Protein AF-A0A969PY22-F1 (afdb_monomer_lite)

Structure (mmCIF, N/CA/C/O backbone):
data_AF-A0A969PY22-F1
#
_entry.id   AF-A0A969PY22-F1
#
loop_
_atom_site.group_PDB
_atom_site.id
_atom_site.type_symbol
_atom_site.label_atom_id
_atom_site.label_alt_id
_atom_site.label_comp_id
_atom_site.label_asym_id
_atom_site.label_entity_id
_atom_site.label_seq_id
_atom_site.pdbx_PDB_ins_code
_atom_site.Cartn_x
_atom_site.Cartn_y
_atom_site.Cartn_z
_atom_site.occupancy
_atom_site.B_iso_or_equiv
_atom_site.auth_seq_id
_atom_site.auth_comp_id
_atom_site.auth_asym_id
_atom_site.auth_atom_id
_atom_site.pdbx_PDB_model_num
ATOM 1 N N . MET A 1 1 ? 11.588 -31.559 8.067 1.00 54.19 1 MET A N 1
ATOM 2 C CA . MET A 1 1 ? 11.123 -30.154 8.091 1.00 54.19 1 MET A CA 1
ATOM 3 C C . MET A 1 1 ? 10.721 -29.764 6.675 1.00 54.19 1 MET A C 1
ATOM 5 O O . MET A 1 1 ? 11.596 -29.652 5.827 1.00 54.19 1 MET A O 1
ATOM 9 N N . ALA A 1 2 ? 9.422 -29.670 6.379 1.00 59.09 2 ALA A N 1
ATOM 10 C CA . ALA A 1 2 ? 8.944 -29.296 5.047 1.00 59.09 2 ALA A CA 1
ATOM 11 C C . ALA A 1 2 ? 9.191 -27.796 4.816 1.00 59.09 2 ALA A C 1
ATOM 13 O O . ALA A 1 2 ? 8.736 -26.968 5.605 1.00 59.09 2 ALA A O 1
ATOM 14 N N . GLN A 1 3 ? 9.947 -27.444 3.775 1.00 63.19 3 GLN A N 1
ATOM 15 C CA . GLN A 1 3 ? 10.160 -26.048 3.394 1.00 63.19 3 GLN A CA 1
ATOM 16 C C . GLN A 1 3 ? 8.828 -25.436 2.961 1.00 63.19 3 GLN A C 1
ATOM 18 O O . GLN A 1 3 ? 8.168 -25.943 2.054 1.00 63.19 3 GLN A O 1
ATOM 23 N N . ALA A 1 4 ? 8.432 -24.343 3.617 1.00 63.19 4 ALA A N 1
ATOM 24 C CA . ALA A 1 4 ? 7.284 -23.560 3.190 1.00 63.19 4 ALA A CA 1
ATOM 25 C C . ALA A 1 4 ? 7.481 -23.136 1.721 1.00 63.19 4 ALA A C 1
ATOM 27 O O . ALA A 1 4 ? 8.588 -22.722 1.355 1.00 63.19 4 ALA A O 1
ATOM 28 N N . PRO A 1 5 ? 6.449 -23.233 0.865 1.00 66.25 5 PRO A N 1
ATOM 29 C CA . PRO A 1 5 ? 6.579 -22.880 -0.541 1.00 66.25 5 PRO A CA 1
ATOM 30 C C . PRO A 1 5 ? 7.061 -21.431 -0.665 1.00 66.25 5 PRO A C 1
ATOM 32 O O . PRO A 1 5 ? 6.461 -20.520 -0.083 1.00 66.25 5 PRO A O 1
ATOM 35 N N . LYS A 1 6 ? 8.148 -21.206 -1.419 1.00 63.69 6 LYS A N 1
ATOM 36 C CA . LYS A 1 6 ? 8.616 -19.852 -1.749 1.00 63.69 6 LYS A CA 1
ATOM 37 C C . LYS A 1 6 ? 7.458 -19.116 -2.421 1.00 63.69 6 LYS A C 1
ATOM 39 O O . LYS A 1 6 ? 7.029 -19.477 -3.515 1.00 63.69 6 LYS A O 1
ATOM 44 N N . LYS A 1 7 ? 6.914 -18.100 -1.746 1.00 69.38 7 LYS A N 1
ATOM 45 C CA . LYS A 1 7 ? 5.907 -17.219 -2.341 1.00 69.38 7 LYS A CA 1
ATOM 46 C C . LYS A 1 7 ? 6.577 -16.449 -3.473 1.00 69.38 7 LYS A C 1
ATOM 48 O O . LYS A 1 7 ? 7.315 -15.501 -3.224 1.00 69.38 7 LYS A O 1
ATOM 53 N N . ASN A 1 8 ? 6.324 -16.874 -4.706 1.00 83.69 8 ASN A N 1
ATOM 54 C CA . ASN A 1 8 ? 6.771 -16.155 -5.890 1.00 83.69 8 ASN A CA 1
ATOM 55 C C . ASN A 1 8 ? 5.975 -14.850 -5.986 1.00 83.69 8 ASN A C 1
ATOM 57 O O . ASN A 1 8 ? 4.771 -14.865 -6.259 1.00 83.69 8 ASN A O 1
ATOM 61 N N . PHE A 1 9 ? 6.651 -13.738 -5.710 1.00 85.94 9 PHE A N 1
ATOM 62 C CA . PHE A 1 9 ? 6.162 -12.414 -6.065 1.00 85.94 9 PHE A CA 1
ATOM 63 C C . PHE A 1 9 ? 6.353 -12.208 -7.573 1.00 85.94 9 PHE A C 1
ATOM 65 O O . PHE A 1 9 ? 7.260 -12.785 -8.170 1.00 85.94 9 PHE A O 1
ATOM 72 N N . ARG A 1 10 ? 5.460 -11.437 -8.191 1.00 85.62 10 ARG A N 1
ATOM 73 C CA . ARG A 1 10 ? 5.447 -11.128 -9.621 1.00 85.62 10 ARG A CA 1
ATOM 74 C C . ARG A 1 10 ? 5.447 -9.621 -9.845 1.00 85.62 10 ARG A C 1
ATOM 76 O O . ARG A 1 10 ? 4.886 -8.862 -9.046 1.00 85.62 10 ARG A O 1
ATOM 83 N N . LYS A 1 11 ? 6.010 -9.194 -10.973 1.00 86.31 11 LYS A N 1
ATOM 84 C CA . LYS A 1 11 ? 5.829 -7.837 -11.500 1.00 86.31 11 LYS A CA 1
ATOM 85 C C . LYS A 1 11 ? 4.355 -7.631 -11.826 1.00 86.31 11 LYS A C 1
ATOM 87 O O . LYS A 1 11 ? 3.818 -8.275 -12.723 1.00 86.31 11 LYS A O 1
ATOM 92 N N . LEU A 1 12 ? 3.705 -6.772 -11.053 1.00 83.69 12 LEU A N 1
ATOM 93 C CA . LEU A 1 12 ? 2.295 -6.445 -11.195 1.00 83.69 12 LEU A CA 1
ATOM 94 C C . LEU A 1 12 ? 2.144 -4.934 -11.096 1.00 83.69 12 LEU A C 1
ATOM 96 O O . LEU A 1 12 ? 2.573 -4.348 -10.105 1.00 83.69 12 LEU A O 1
ATOM 100 N N . ASP A 1 13 ? 1.528 -4.341 -12.110 1.00 83.88 13 ASP A N 1
ATOM 101 C CA . ASP A 1 13 ? 1.251 -2.912 -12.186 1.00 83.88 13 ASP A CA 1
ATOM 102 C C . ASP A 1 13 ? -0.254 -2.691 -12.001 1.00 83.88 13 ASP A C 1
ATOM 104 O O . ASP A 1 13 ? -1.056 -3.408 -12.598 1.00 83.88 13 ASP A O 1
ATOM 108 N N . GLY A 1 14 ? -0.648 -1.725 -11.170 1.00 80.81 14 GLY A N 1
ATOM 109 C CA . GLY A 1 14 ? -2.065 -1.427 -10.959 1.00 80.81 14 GLY A CA 1
ATOM 110 C C . GLY A 1 14 ? -2.333 -0.450 -9.822 1.00 80.81 14 GLY A C 1
ATOM 111 O O . GLY A 1 14 ? -1.418 -0.055 -9.099 1.00 80.81 14 GLY A O 1
ATOM 112 N N . ILE A 1 15 ? -3.604 -0.081 -9.676 1.00 82.12 15 ILE A N 1
ATOM 113 C CA . ILE A 1 15 ? -4.123 0.764 -8.599 1.00 82.12 15 ILE A CA 1
ATOM 114 C C . ILE A 1 15 ? -5.264 -0.000 -7.928 1.00 82.12 15 ILE A C 1
ATOM 116 O O . ILE A 1 15 ? -6.115 -0.576 -8.602 1.00 82.12 15 ILE A O 1
ATOM 120 N N . LEU A 1 16 ? -5.254 -0.032 -6.604 1.00 82.62 16 LEU A N 1
ATOM 121 C CA . LEU A 1 16 ? -6.247 -0.663 -5.755 1.00 82.62 16 LEU A CA 1
ATOM 122 C C . LEU A 1 16 ? -6.852 0.408 -4.854 1.00 82.62 16 LEU A C 1
ATOM 124 O O . LEU A 1 16 ? -6.165 0.995 -4.023 1.00 82.62 16 LEU A O 1
ATOM 128 N N . LEU A 1 17 ? -8.148 0.622 -5.017 1.00 82.62 17 LEU A N 1
ATOM 129 C CA . LEU A 1 17 ? -8.960 1.454 -4.146 1.00 82.62 17 LEU A CA 1
ATOM 130 C C . LEU A 1 17 ? -9.439 0.585 -2.981 1.00 82.62 17 LEU A C 1
ATOM 132 O O . LEU A 1 17 ? -10.302 -0.272 -3.156 1.00 82.62 17 LEU A O 1
ATOM 136 N N . LEU A 1 18 ? -8.810 0.735 -1.817 1.00 81.00 18 LEU A N 1
ATOM 137 C CA . LEU A 1 18 ? -9.146 -0.028 -0.622 1.00 81.00 18 LEU A CA 1
ATOM 138 C C . LEU A 1 18 ? -9.955 0.845 0.329 1.00 81.00 18 LEU A C 1
ATOM 140 O O . LEU A 1 18 ? -9.435 1.825 0.848 1.00 81.00 18 LEU A O 1
ATOM 144 N N . ASP A 1 19 ? -11.185 0.452 0.633 1.00 80.81 19 ASP A N 1
ATOM 145 C CA . ASP A 1 19 ? -11.898 1.028 1.770 1.00 80.81 19 ASP A CA 1
ATOM 146 C C . ASP A 1 19 ? -11.290 0.481 3.071 1.00 80.81 19 ASP A C 1
ATOM 148 O O . ASP A 1 19 ? -11.366 -0.719 3.362 1.00 80.81 19 ASP A O 1
ATOM 152 N N . LYS A 1 20 ? -10.566 1.331 3.809 1.00 73.69 20 LYS A N 1
ATOM 153 C CA . LYS A 1 20 ? -9.822 0.922 5.001 1.00 73.69 20 LYS A CA 1
ATOM 154 C C . LYS A 1 20 ? -10.785 0.797 6.185 1.00 73.69 20 LYS A C 1
ATOM 156 O O . LYS A 1 20 ? -11.291 1.819 6.657 1.00 73.69 20 LYS A O 1
ATOM 161 N N . PRO A 1 21 ? -10.962 -0.409 6.758 1.00 72.94 21 PRO A N 1
ATOM 162 C CA . PRO A 1 21 ? -11.741 -0.559 7.976 1.00 72.94 21 PRO A CA 1
ATOM 163 C C . PRO A 1 21 ? -11.021 0.092 9.162 1.00 72.94 21 PRO A C 1
ATOM 165 O O . PRO A 1 21 ? -9.788 0.185 9.215 1.00 72.94 21 PRO A O 1
ATOM 168 N N . GLN A 1 22 ? -11.809 0.519 10.142 1.00 72.81 22 GLN A N 1
ATOM 169 C CA . GLN A 1 22 ? -11.308 1.126 11.370 1.00 72.81 22 GLN A CA 1
ATOM 170 C C . GLN A 1 22 ? -10.386 0.152 12.124 1.00 72.81 22 GLN A C 1
ATOM 172 O O . GLN A 1 22 ? -10.640 -1.052 12.175 1.00 72.81 22 GLN A O 1
ATOM 177 N N . GLY A 1 23 ? -9.285 0.661 12.685 1.00 72.19 23 GLY A N 1
ATOM 178 C CA . GLY A 1 23 ? -8.320 -0.141 13.451 1.00 72.19 23 GLY A CA 1
ATOM 179 C C . GLY A 1 23 ? -7.226 -0.823 12.620 1.00 72.19 23 GLY A C 1
ATOM 180 O O . GLY A 1 23 ? -6.304 -1.406 13.189 1.00 72.19 23 GLY A O 1
ATOM 181 N N . LEU A 1 24 ? -7.270 -0.723 11.289 1.00 77.12 24 LEU A N 1
ATOM 182 C CA . LEU A 1 24 ? -6.187 -1.173 10.416 1.00 77.12 24 LEU A CA 1
ATOM 183 C C . LEU A 1 24 ? -5.275 0.006 10.049 1.00 77.12 24 LEU A C 1
ATOM 185 O O . LEU A 1 24 ? -5.767 1.055 9.637 1.00 77.12 24 LEU A O 1
ATOM 189 N N . SER A 1 25 ? -3.951 -0.136 10.153 1.00 80.50 25 SER A N 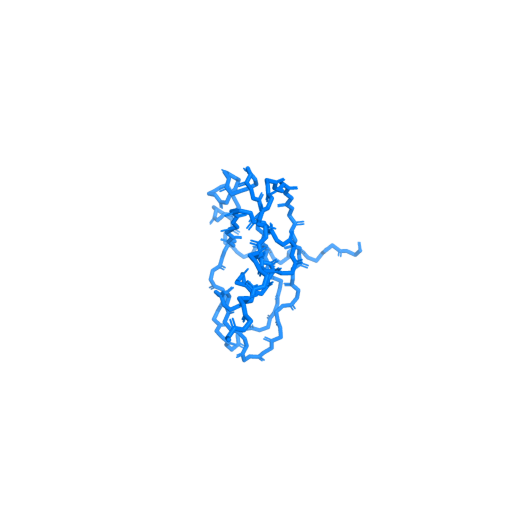1
ATOM 190 C CA . SER A 1 25 ? -3.046 0.924 9.676 1.00 80.50 25 SER A CA 1
ATOM 191 C C . SER A 1 25 ? -2.895 0.890 8.153 1.00 80.50 25 SER A C 1
ATOM 193 O O . SER A 1 25 ? -2.976 -0.171 7.528 1.00 80.50 25 SER A O 1
ATOM 195 N N . SER A 1 26 ? -2.613 2.042 7.543 1.00 77.25 26 SER A N 1
ATOM 196 C CA . SER A 1 26 ? -2.372 2.151 6.093 1.00 77.25 26 SER A CA 1
ATOM 197 C C . SER A 1 26 ? -1.245 1.219 5.617 1.00 77.25 26 SER A C 1
ATOM 199 O O . SER A 1 26 ? -1.353 0.563 4.581 1.00 77.25 26 SER A O 1
ATOM 201 N N . ASN A 1 27 ? -0.213 1.036 6.446 1.00 82.75 27 ASN A N 1
ATOM 202 C CA . ASN A 1 27 ? 0.884 0.107 6.174 1.00 82.75 27 ASN A CA 1
ATOM 203 C C . ASN A 1 27 ? 0.466 -1.370 6.278 1.00 82.75 27 ASN A C 1
ATOM 205 O O . ASN A 1 27 ? 0.906 -2.202 5.486 1.00 82.75 27 ASN A O 1
ATOM 209 N N . GLN A 1 28 ? -0.404 -1.723 7.228 1.00 85.50 28 GLN A N 1
ATOM 210 C CA . GLN A 1 28 ? -0.947 -3.082 7.314 1.00 85.50 28 GLN A CA 1
ATOM 211 C C . GLN A 1 28 ? -1.819 -3.410 6.096 1.00 85.50 28 GLN A C 1
ATOM 213 O O . GLN A 1 28 ? -1.703 -4.507 5.544 1.00 85.50 28 GLN A O 1
ATOM 218 N N . ALA A 1 29 ? -2.644 -2.460 5.644 1.00 84.56 29 ALA A N 1
ATOM 219 C CA . ALA A 1 29 ? -3.417 -2.573 4.406 1.00 84.56 29 ALA A CA 1
ATOM 220 C C . ALA A 1 29 ? -2.509 -2.813 3.197 1.00 84.56 29 ALA A C 1
ATOM 222 O O . ALA A 1 29 ? -2.709 -3.780 2.458 1.00 84.56 29 ALA A O 1
ATOM 223 N N . LEU A 1 30 ? -1.465 -1.991 3.050 1.00 87.00 30 LEU A N 1
ATOM 224 C CA . LEU A 1 30 ? -0.463 -2.135 2.000 1.00 87.00 30 LEU A CA 1
ATOM 225 C C . LEU A 1 30 ? 0.158 -3.537 1.993 1.00 87.00 30 LEU A C 1
ATOM 227 O O . LEU A 1 30 ? 0.200 -4.198 0.954 1.00 87.00 30 LEU A O 1
ATOM 231 N N . GLN A 1 31 ? 0.635 -4.007 3.149 1.00 88.62 31 GLN A N 1
ATOM 232 C CA . GLN A 1 31 ? 1.291 -5.311 3.249 1.00 88.62 31 GLN A CA 1
ATOM 233 C C . GLN A 1 31 ? 0.338 -6.457 2.912 1.00 88.62 31 GLN A C 1
ATOM 235 O O . GLN A 1 31 ? 0.738 -7.394 2.216 1.00 88.62 31 GLN A O 1
ATOM 240 N N . ARG A 1 32 ? -0.928 -6.370 3.344 1.00 88.44 32 ARG A N 1
ATOM 241 C CA . ARG A 1 32 ? -1.966 -7.343 2.978 1.00 88.44 32 ARG A CA 1
ATOM 242 C C . ARG A 1 32 ? -2.208 -7.346 1.472 1.00 88.44 32 ARG A C 1
ATOM 244 O O . ARG A 1 32 ? -2.133 -8.413 0.869 1.00 88.44 32 ARG A O 1
ATOM 251 N N . ALA A 1 33 ? -2.414 -6.183 0.853 1.00 86.31 33 ALA A N 1
ATOM 252 C CA . ALA A 1 33 ? -2.615 -6.071 -0.591 1.00 86.31 33 ALA A CA 1
ATOM 253 C C . ALA A 1 33 ? -1.416 -6.625 -1.376 1.00 86.31 33 ALA A C 1
ATOM 255 O O . ALA A 1 33 ? -1.584 -7.473 -2.255 1.00 86.31 33 ALA A O 1
ATOM 256 N N . ARG A 1 34 ? -0.185 -6.249 -1.003 1.00 89.25 34 ARG A N 1
ATOM 257 C CA . ARG A 1 34 ? 1.039 -6.764 -1.635 1.00 89.25 34 ARG A CA 1
ATOM 258 C C . ARG A 1 34 ? 1.102 -8.290 -1.588 1.00 89.25 34 ARG A C 1
ATOM 260 O O . ARG A 1 34 ? 1.477 -8.925 -2.574 1.00 89.25 34 ARG A O 1
ATOM 267 N N . HIS A 1 35 ? 0.725 -8.883 -0.457 1.00 88.19 35 HIS A N 1
ATOM 268 C CA . HIS A 1 35 ? 0.719 -10.331 -0.281 1.00 88.19 35 HIS A CA 1
ATOM 269 C C . HIS A 1 35 ? -0.406 -11.036 -1.047 1.00 88.19 35 HIS A C 1
ATOM 271 O O . HIS A 1 35 ? -0.152 -12.086 -1.638 1.00 88.19 35 HIS A O 1
ATOM 277 N N . LEU A 1 36 ? -1.616 -10.469 -1.053 1.00 87.81 36 LEU A N 1
ATOM 278 C CA . LEU A 1 36 ? -2.776 -11.005 -1.771 1.00 87.81 36 LEU A CA 1
ATOM 279 C C . LEU A 1 36 ? -2.521 -11.043 -3.279 1.00 87.81 36 LEU A C 1
ATOM 281 O O . LEU A 1 36 ? -2.700 -12.076 -3.918 1.00 87.81 36 LEU A O 1
ATOM 285 N N . PHE A 1 37 ? -2.012 -9.943 -3.833 1.00 85.44 37 PHE A N 1
ATOM 286 C CA . PHE A 1 37 ? -1.727 -9.829 -5.263 1.00 85.44 37 PHE A CA 1
ATOM 287 C C . PHE A 1 37 ? -0.365 -10.409 -5.674 1.00 85.44 37 PHE A C 1
ATOM 289 O O . PHE A 1 37 ? -0.060 -10.491 -6.871 1.00 85.44 37 PHE A O 1
ATOM 296 N N . ARG A 1 38 ? 0.439 -10.835 -4.687 1.00 87.75 38 ARG A N 1
ATOM 297 C CA . ARG A 1 38 ? 1.834 -11.276 -4.840 1.00 87.75 38 ARG A CA 1
ATOM 298 C C . ARG A 1 38 ? 2.661 -10.258 -5.627 1.00 87.75 38 ARG A C 1
ATOM 300 O O . ARG A 1 38 ? 3.458 -10.638 -6.474 1.00 87.75 38 ARG A O 1
ATOM 307 N N . ALA A 1 39 ? 2.464 -8.969 -5.376 1.00 87.31 39 ALA A N 1
ATOM 308 C CA . ALA A 1 39 ? 3.169 -7.912 -6.095 1.00 87.31 39 ALA A CA 1
ATOM 309 C C . ALA A 1 39 ? 4.601 -7.746 -5.561 1.00 87.31 39 ALA A C 1
ATOM 311 O O . ALA A 1 39 ? 4.805 -7.642 -4.352 1.00 87.31 39 ALA A O 1
ATOM 312 N N . GLU A 1 40 ? 5.595 -7.687 -6.448 1.00 87.81 40 GLU A N 1
ATOM 313 C CA . GLU A 1 40 ? 6.996 -7.415 -6.072 1.00 87.81 40 GLU A CA 1
ATOM 314 C C . GLU A 1 40 ? 7.167 -6.044 -5.403 1.00 87.81 40 GLU A C 1
ATOM 316 O O . GLU A 1 40 ? 7.958 -5.896 -4.470 1.00 87.81 40 GLU A O 1
ATOM 321 N N . LYS A 1 41 ? 6.397 -5.047 -5.852 1.00 85.62 41 LYS A N 1
ATOM 322 C CA . LYS A 1 41 ? 6.436 -3.675 -5.348 1.00 85.62 41 LYS A CA 1
ATOM 323 C C . LYS A 1 41 ? 5.022 -3.160 -5.107 1.00 85.62 41 LYS A C 1
ATOM 325 O O . LYS A 1 41 ? 4.132 -3.400 -5.919 1.00 85.62 41 LYS A O 1
ATOM 330 N N . ALA A 1 42 ? 4.835 -2.448 -4.003 1.00 85.94 42 ALA A N 1
ATOM 331 C CA . ALA A 1 42 ? 3.594 -1.771 -3.663 1.00 85.94 42 ALA A CA 1
ATOM 332 C C . ALA A 1 42 ? 3.907 -0.499 -2.859 1.00 85.94 42 ALA A C 1
ATOM 334 O O . ALA A 1 42 ? 4.895 -0.478 -2.125 1.00 85.94 42 ALA A O 1
ATOM 335 N N . GLY A 1 43 ? 3.066 0.522 -2.989 1.00 84.50 43 GLY A N 1
ATOM 336 C CA . GLY A 1 43 ? 3.055 1.752 -2.195 1.00 84.50 43 GLY A CA 1
ATOM 337 C C . GLY A 1 43 ? 1.615 2.193 -1.917 1.00 84.50 43 GLY A C 1
ATOM 338 O O . GLY A 1 43 ? 0.680 1.618 -2.470 1.00 84.50 43 GLY A O 1
ATOM 339 N N . HIS A 1 44 ? 1.421 3.186 -1.058 1.00 80.69 44 HIS A N 1
ATOM 340 C CA . HIS A 1 44 ? 0.120 3.817 -0.816 1.00 80.69 44 HIS A CA 1
ATOM 341 C C . HIS A 1 44 ? 0.266 5.337 -0.959 1.00 80.69 44 HIS A C 1
ATOM 343 O O . HIS A 1 44 ? 1.353 5.859 -0.725 1.00 80.69 44 HIS A O 1
ATOM 349 N N . THR A 1 45 ? -0.790 6.049 -1.352 1.00 69.38 45 THR A N 1
ATOM 350 C CA . THR A 1 45 ? -0.699 7.486 -1.702 1.00 69.38 45 THR A CA 1
ATOM 351 C C . THR A 1 45 ? -1.244 8.415 -0.616 1.00 69.38 45 THR A C 1
ATOM 353 O O . THR A 1 45 ? -1.869 9.426 -0.901 1.00 69.38 45 THR A O 1
ATOM 356 N N . GLY A 1 46 ? -1.031 8.058 0.648 1.00 63.72 46 GLY A N 1
ATOM 357 C CA . GLY A 1 46 ? -1.548 8.797 1.804 1.00 63.72 46 GLY A CA 1
ATOM 358 C C . GLY A 1 46 ? -1.466 7.954 3.068 1.00 63.72 46 GLY A C 1
ATOM 359 O O . GLY A 1 46 ? -1.756 6.758 3.024 1.00 63.72 46 GLY A O 1
ATOM 360 N N . SER A 1 47 ? -1.045 8.536 4.188 1.00 59.78 47 SER A N 1
ATOM 361 C CA . SER A 1 47 ? -1.117 7.876 5.494 1.00 59.78 47 SER A CA 1
ATOM 362 C C . SER A 1 47 ? -2.412 8.299 6.171 1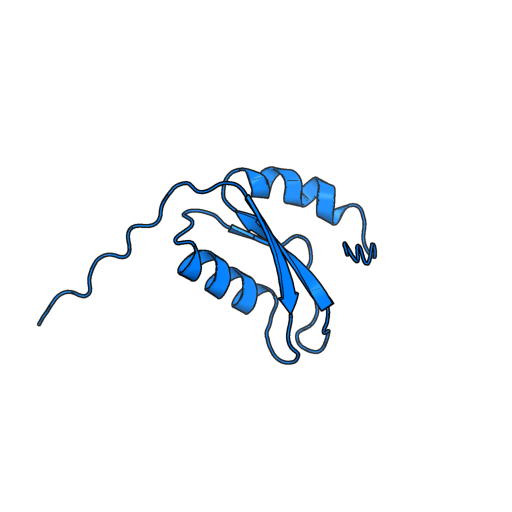.00 59.78 47 SER A C 1
ATOM 364 O O . SER A 1 47 ? -2.461 9.335 6.817 1.00 59.78 47 SER A O 1
ATOM 366 N N . LEU A 1 48 ? -3.466 7.499 6.024 1.00 60.69 48 LEU A N 1
ATOM 367 C CA . LEU A 1 48 ? -4.648 7.645 6.872 1.00 60.69 48 LEU A CA 1
ATOM 368 C C . LEU A 1 48 ? -4.305 7.146 8.277 1.00 60.69 48 LEU A C 1
ATOM 370 O O . LEU A 1 48 ? -3.740 6.049 8.422 1.00 60.69 48 LEU A O 1
ATOM 374 N N . ASP A 1 49 ? -4.663 7.929 9.294 1.00 59.78 49 ASP A N 1
ATOM 375 C CA . ASP A 1 49 ? -4.530 7.524 10.688 1.00 59.78 49 ASP A CA 1
ATOM 376 C C . ASP A 1 49 ? -5.242 6.179 10.939 1.00 59.78 49 ASP A C 1
ATOM 378 O O . ASP A 1 49 ? -6.254 5.858 10.300 1.00 59.78 49 ASP A O 1
ATOM 382 N N . PRO A 1 50 ? -4.762 5.344 11.877 1.00 57.03 50 PRO A N 1
ATOM 383 C CA . PRO A 1 50 ? -5.395 4.059 12.190 1.00 57.03 50 PRO A CA 1
ATOM 384 C C . PRO A 1 50 ? -6.884 4.172 12.566 1.00 57.03 50 PRO A C 1
ATOM 386 O O . PRO A 1 50 ? -7.653 3.244 12.306 1.00 57.03 50 PRO A O 1
ATOM 389 N N . LEU A 1 51 ? -7.287 5.319 13.124 1.00 54.16 51 LEU A N 1
ATOM 390 C CA . LEU A 1 51 ? -8.666 5.646 13.499 1.00 54.16 51 LEU A CA 1
ATOM 391 C C . LEU A 1 51 ? -9.519 6.160 12.326 1.00 54.16 51 LEU A C 1
ATOM 393 O O . LEU A 1 51 ? -10.746 6.106 12.402 1.00 54.16 51 LEU A O 1
ATOM 397 N N . ALA A 1 52 ? -8.890 6.617 11.240 1.00 60.06 52 ALA A N 1
ATOM 398 C CA . ALA A 1 52 ? -9.587 7.090 10.053 1.00 60.06 52 ALA A CA 1
ATOM 399 C C . ALA A 1 52 ? -10.102 5.897 9.232 1.00 60.06 52 ALA A C 1
ATOM 401 O O . ALA A 1 52 ? -9.329 5.038 8.799 1.00 60.06 52 ALA A O 1
ATOM 402 N N . THR A 1 53 ? -11.413 5.828 9.033 1.00 63.16 53 THR A N 1
ATOM 403 C CA . THR A 1 53 ? -12.036 5.008 7.985 1.00 63.16 53 THR A CA 1
ATOM 404 C C . THR A 1 53 ? -12.033 5.788 6.681 1.00 63.16 53 THR A C 1
ATOM 406 O O . THR A 1 53 ? -12.213 7.005 6.707 1.00 63.16 53 THR A O 1
ATOM 409 N N . GLY A 1 54 ? -11.866 5.111 5.549 1.00 70.19 54 GLY A N 1
ATOM 410 C CA . GLY A 1 54 ? -11.993 5.756 4.247 1.00 70.19 54 GLY A CA 1
ATOM 411 C C . GLY A 1 54 ? -11.095 5.161 3.175 1.00 70.19 54 GLY A C 1
ATOM 412 O O . GLY A 1 54 ? -10.384 4.176 3.387 1.00 70.19 54 GLY A O 1
ATOM 413 N N . LEU A 1 55 ? -11.138 5.797 2.009 1.00 74.44 55 LEU A N 1
ATOM 414 C CA . LEU A 1 55 ? -10.460 5.344 0.807 1.00 74.44 55 LEU A CA 1
ATOM 415 C C . LEU A 1 55 ? -8.935 5.456 0.936 1.00 74.44 55 LEU A C 1
ATOM 417 O O . LEU A 1 55 ? -8.373 6.547 0.981 1.00 74.44 55 LEU A O 1
ATOM 421 N N . LEU A 1 56 ? -8.260 4.313 0.926 1.00 79.88 56 LEU A N 1
ATOM 422 C CA . LEU A 1 56 ? -6.817 4.193 0.799 1.00 79.88 56 LEU A CA 1
ATOM 423 C C . LEU A 1 56 ? -6.470 3.715 -0.611 1.00 79.88 56 LEU A C 1
ATOM 425 O O . LEU A 1 56 ? -6.790 2.592 -1.004 1.00 79.88 56 LEU A O 1
ATOM 429 N N . ILE A 1 57 ? -5.750 4.542 -1.361 1.00 82.50 57 ILE A N 1
ATOM 430 C CA . ILE A 1 57 ? -5.246 4.166 -2.680 1.00 82.50 57 ILE A CA 1
ATOM 431 C C . ILE A 1 57 ? -3.913 3.432 -2.509 1.00 82.50 57 ILE A C 1
ATOM 433 O O . ILE A 1 57 ? -2.934 3.976 -1.993 1.00 82.50 57 ILE A O 1
ATOM 437 N N . ILE A 1 58 ? -3.873 2.183 -2.959 1.00 84.50 58 ILE A N 1
ATOM 438 C CA . ILE A 1 58 ? -2.682 1.338 -3.006 1.00 84.50 58 ILE A CA 1
ATOM 439 C C . ILE A 1 58 ? -2.236 1.217 -4.460 1.00 84.50 58 ILE A C 1
ATOM 441 O O . ILE A 1 58 ? -2.997 0.815 -5.331 1.00 84.50 58 ILE A O 1
ATOM 445 N N . VAL A 1 59 ? -0.976 1.517 -4.730 1.00 86.81 59 VAL A N 1
ATOM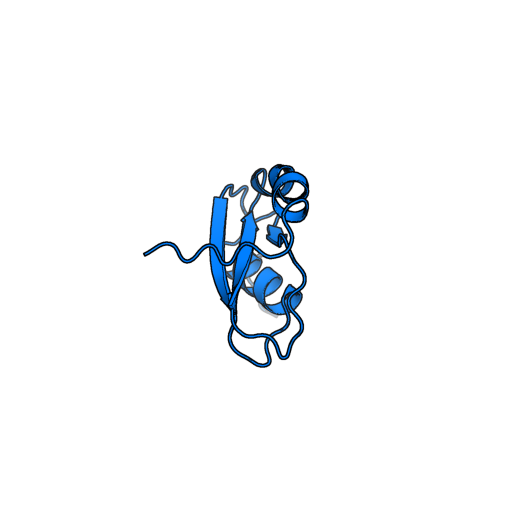 446 C CA . VAL A 1 59 ? -0.370 1.448 -6.060 1.00 86.81 59 VAL A CA 1
ATOM 447 C C . VAL A 1 59 ? 0.625 0.292 -6.123 1.00 86.81 59 VAL A C 1
ATOM 449 O O . VAL A 1 59 ? 1.434 0.103 -5.218 1.00 86.81 59 VAL A O 1
ATOM 452 N N . LEU A 1 60 ? 0.579 -0.510 -7.185 1.00 85.25 60 LEU A N 1
ATOM 453 C CA . LEU A 1 60 ? 1.411 -1.701 -7.379 1.00 85.25 60 LEU A CA 1
ATOM 454 C C . LEU A 1 60 ? 2.410 -1.481 -8.522 1.00 85.25 60 LEU A C 1
ATOM 456 O O . LEU A 1 60 ? 2.106 -0.819 -9.518 1.00 85.25 60 LEU A O 1
ATOM 460 N N . GLY A 1 61 ? 3.614 -2.037 -8.375 1.00 86.00 61 GLY A N 1
ATOM 461 C CA . GLY A 1 61 ? 4.629 -2.059 -9.430 1.00 86.00 61 GLY A CA 1
ATOM 462 C C . GLY A 1 61 ? 5.072 -0.667 -9.872 1.00 86.00 61 GLY A C 1
ATOM 463 O O . GLY A 1 61 ? 5.540 0.142 -9.073 1.00 86.00 61 GLY A O 1
ATOM 464 N N . ARG A 1 62 ? 4.939 -0.385 -11.168 1.00 79.19 62 ARG A N 1
ATOM 465 C CA . ARG A 1 62 ? 5.220 0.913 -11.796 1.00 79.19 62 ARG A CA 1
ATOM 466 C C . ARG A 1 62 ? 4.227 1.999 -11.389 1.00 79.19 62 ARG A C 1
ATOM 468 O O . ARG A 1 62 ? 4.595 3.169 -11.454 1.00 79.19 62 ARG A O 1
ATOM 475 N N . GLY A 1 63 ? 3.040 1.632 -10.899 1.00 68.81 63 GLY A N 1
ATOM 476 C CA . GLY A 1 63 ? 2.057 2.570 -10.351 1.00 68.81 63 GLY A CA 1
ATOM 477 C C . GLY A 1 63 ? 2.601 3.381 -9.173 1.00 68.81 63 GLY A C 1
ATOM 478 O O . GLY A 1 63 ? 2.187 4.517 -8.974 1.00 68.81 63 GLY A O 1
ATOM 479 N N . THR A 1 64 ? 3.617 2.874 -8.458 1.00 68.75 64 THR A N 1
ATOM 480 C CA . THR A 1 64 ? 4.288 3.643 -7.396 1.00 68.75 64 THR A CA 1
ATOM 481 C C . THR A 1 64 ? 4.969 4.911 -7.906 1.00 68.75 64 THR A C 1
ATOM 483 O O . THR A 1 64 ? 5.330 5.746 -7.100 1.00 68.75 64 THR A O 1
ATOM 486 N N . LYS A 1 65 ? 5.218 5.068 -9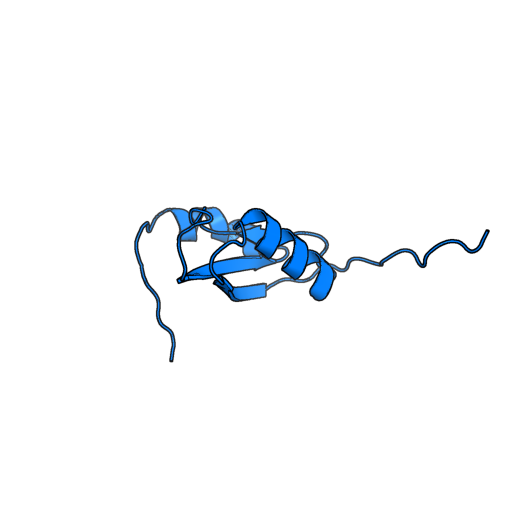.214 1.00 70.88 65 LYS A N 1
ATOM 487 C CA . LYS A 1 65 ? 5.780 6.316 -9.764 1.00 70.88 65 LYS A CA 1
ATOM 488 C C . LYS A 1 65 ? 4.764 7.460 -9.791 1.00 70.88 65 LYS A C 1
ATOM 490 O O . LYS A 1 65 ? 5.154 8.612 -9.877 1.00 70.88 65 LYS A O 1
ATOM 495 N N . ILE A 1 66 ? 3.476 7.127 -9.733 1.00 66.38 66 ILE A N 1
ATOM 496 C CA . ILE A 1 66 ? 2.362 8.081 -9.717 1.00 66.38 66 ILE A CA 1
ATOM 497 C C . ILE A 1 66 ? 2.011 8.452 -8.264 1.00 66.38 66 ILE A C 1
ATOM 499 O O . ILE A 1 66 ? 1.220 9.357 -8.031 1.00 66.38 66 ILE A O 1
ATOM 503 N N . GLN A 1 67 ? 2.629 7.795 -7.271 1.00 66.06 67 GLN A N 1
ATOM 504 C CA . GLN A 1 67 ? 2.379 8.073 -5.856 1.00 66.06 67 GLN A CA 1
ATOM 505 C C . GLN A 1 67 ? 2.634 9.549 -5.512 1.00 66.06 67 GLN A C 1
ATOM 507 O O . GLN A 1 67 ? 1.833 10.140 -4.803 1.00 66.06 67 GLN A O 1
ATOM 512 N N . ASP A 1 68 ? 3.692 10.146 -6.072 1.00 63.06 68 ASP A N 1
ATOM 513 C CA . ASP A 1 68 ? 4.092 11.525 -5.774 1.00 63.06 68 ASP A CA 1
ATOM 514 C C . ASP A 1 68 ? 3.111 12.529 -6.401 1.00 63.06 68 ASP A C 1
ATOM 516 O O . ASP A 1 68 ? 2.837 13.574 -5.823 1.00 63.06 68 ASP A O 1
ATOM 520 N N . LEU A 1 69 ? 2.519 12.177 -7.551 1.00 61.00 69 LEU A N 1
ATOM 521 C CA . LEU A 1 69 ? 1.460 12.963 -8.186 1.00 61.00 69 LEU A CA 1
ATOM 522 C C . LEU A 1 69 ? 0.162 12.909 -7.366 1.00 61.00 69 LEU A C 1
ATOM 524 O O . LEU A 1 69 ? -0.497 13.925 -7.195 1.00 61.00 69 LEU A O 1
ATOM 528 N N . LEU A 1 70 ? -0.179 11.733 -6.831 1.00 59.91 70 LEU A N 1
ATOM 529 C CA . LEU A 1 70 ? -1.389 11.519 -6.027 1.00 59.91 70 LEU A CA 1
ATOM 530 C C . LEU A 1 70 ? -1.276 12.096 -4.607 1.00 59.91 70 LEU A C 1
ATOM 532 O O . LEU A 1 70 ? -2.289 12.468 -4.028 1.00 59.91 70 LEU A O 1
ATOM 536 N N . MET A 1 71 ? -0.067 12.194 -4.043 1.00 59.31 71 MET A N 1
ATOM 537 C CA . MET A 1 71 ? 0.157 12.841 -2.741 1.00 59.31 71 MET A CA 1
ATOM 538 C C . MET A 1 71 ? 0.139 14.373 -2.806 1.00 59.31 71 MET A C 1
ATOM 540 O O . MET A 1 71 ? 0.041 15.011 -1.763 1.00 59.31 71 MET A O 1
ATOM 544 N N . SER A 1 72 ? 0.215 14.973 -3.999 1.00 50.53 72 SER A N 1
ATOM 545 C CA . SER A 1 72 ? 0.158 16.433 -4.155 1.00 50.53 72 SER A CA 1
ATOM 546 C C . SER A 1 72 ? -1.256 17.012 -4.000 1.00 50.53 72 SER A C 1
ATOM 548 O O . SER A 1 72 ? -1.395 18.231 -3.931 1.00 50.53 72 SER A O 1
ATOM 550 N N . GLU A 1 73 ? -2.292 16.171 -3.934 1.00 48.69 73 GLU A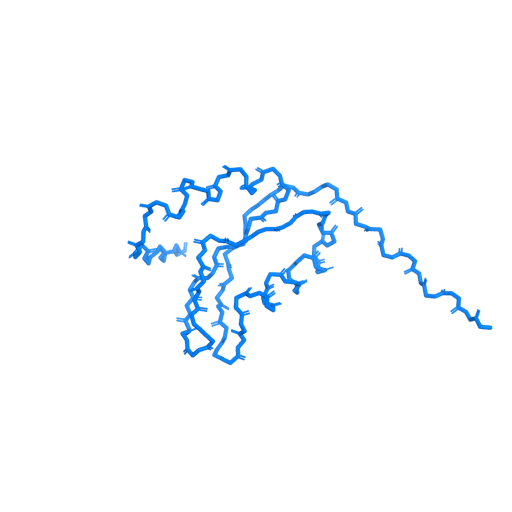 N 1
ATOM 551 C CA . GLU A 1 73 ? -3.689 16.580 -3.756 1.00 48.69 73 GLU A CA 1
ATOM 552 C C . GLU A 1 73 ? -4.243 16.018 -2.439 1.00 48.69 73 GLU A C 1
ATOM 554 O O . GLU A 1 73 ? -5.070 15.105 -2.406 1.00 48.69 73 GLU A O 1
ATOM 559 N N . GLU A 1 74 ? -3.751 16.540 -1.313 1.00 52.50 74 GLU A N 1
ATOM 560 C CA . GLU A 1 74 ? -4.351 16.248 -0.013 1.00 52.50 74 GLU A CA 1
ATOM 561 C C . GLU A 1 74 ? -5.842 16.651 -0.013 1.00 52.50 74 GLU A C 1
ATOM 563 O O . GLU A 1 74 ? -6.207 17.774 -0.351 1.00 52.50 74 GLU A O 1
ATOM 568 N N . SER A 1 75 ? -6.695 15.717 0.425 1.00 41.12 75 SER A N 1
ATOM 569 C CA . SER A 1 75 ? -8.152 15.837 0.648 1.00 41.12 75 SER A CA 1
ATOM 570 C C . SER A 1 75 ? -9.128 15.592 -0.512 1.00 41.12 75 SER A C 1
ATOM 572 O O . SER A 1 75 ? -10.305 15.931 -0.370 1.00 41.12 75 SER A O 1
ATOM 574 N N . CYS A 1 76 ? -8.756 14.919 -1.607 1.00 36.78 76 CYS A N 1
ATOM 575 C CA . CYS A 1 76 ? -9.790 14.461 -2.544 1.00 36.78 76 CYS A CA 1
ATOM 576 C C . CYS A 1 76 ? -10.397 13.120 -2.097 1.00 36.78 76 CYS A C 1
ATOM 578 O O . CYS A 1 76 ? -9.875 12.039 -2.380 1.00 36.78 76 CYS A O 1
ATOM 580 N N . GLY A 1 77 ? -11.534 13.197 -1.401 1.00 39.25 77 GLY A N 1
ATOM 581 C CA . GLY A 1 77 ? -12.483 12.094 -1.283 1.00 39.25 77 GLY A CA 1
ATOM 582 C C . GLY A 1 77 ? -13.034 11.733 -2.661 1.00 39.25 77 GLY A C 1
ATOM 583 O O . GLY A 1 77 ? -14.133 12.144 -3.023 1.00 39.25 77 GLY A O 1
ATOM 584 N N . LEU A 1 78 ? -12.265 10.979 -3.444 1.00 33.69 78 LEU A N 1
ATOM 585 C CA . LEU A 1 78 ? -12.719 10.446 -4.719 1.00 33.69 78 LEU A CA 1
ATOM 586 C C . LEU A 1 78 ? -13.587 9.207 -4.462 1.00 33.69 78 LEU A C 1
ATOM 588 O O . LEU A 1 78 ? -13.140 8.070 -4.597 1.00 33.69 78 LEU A O 1
ATOM 592 N N . CYS A 1 79 ? -14.843 9.429 -4.071 1.00 28.91 79 CYS A N 1
ATOM 593 C CA . CYS A 1 79 ? -15.893 8.428 -4.240 1.00 28.91 79 CYS A CA 1
ATOM 594 C C . CYS A 1 79 ? -16.077 8.187 -5.742 1.00 28.91 79 CYS A C 1
ATOM 596 O O . CYS A 1 79 ? -16.601 9.047 -6.447 1.00 28.91 79 CYS A O 1
ATOM 598 N N . VAL A 1 80 ? -15.653 7.023 -6.230 1.00 25.48 80 VAL A N 1
ATOM 599 C CA .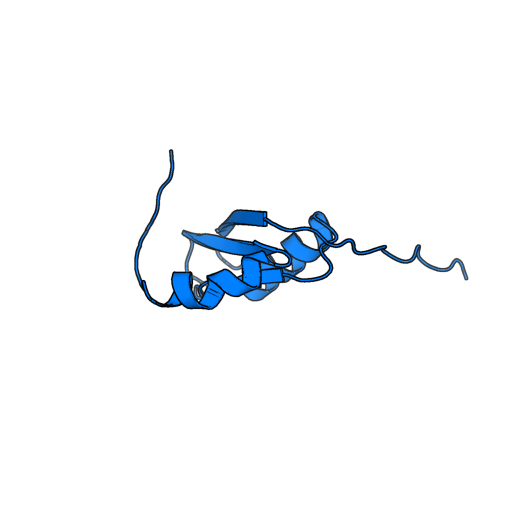 VAL A 1 80 ? -16.042 6.531 -7.555 1.00 25.48 80 VAL A CA 1
ATOM 600 C C . VAL A 1 80 ? -17.161 5.512 -7.327 1.00 25.48 80 VAL A C 1
ATOM 602 O O . VAL A 1 80 ? -16.929 4.511 -6.648 1.00 25.48 80 VAL A O 1
ATOM 605 N N . PHE A 1 81 ? -18.367 5.837 -7.808 1.00 33.47 81 PHE A N 1
ATOM 606 C CA . PHE A 1 81 ? -19.521 4.931 -7.884 1.00 33.47 81 PHE A CA 1
ATOM 607 C C . PHE A 1 81 ? -19.249 3.761 -8.836 1.00 33.47 81 PHE A C 1
ATOM 609 O O . PHE A 1 81 ? -18.540 3.983 -9.846 1.00 33.47 81 PHE A O 1
#

Radius of gyration: 14.01 Å; chains: 1; bounding box: 31×47×26 Å

Secondary structure (DSSP, 8-state):
-PPPP----B---EEEEEEEPTT--HHHHHHHHHHHTTBS-EEES----TT--EEEEEEEGGGGGSHHHHHTSTT------

pLDDT: mean 71.22, std 15.96, range [25.48, 89.25]

Sequence (81 aa):
MAQAPKKNFRKLDGILLLDKPQGLSSNQALQRARHLFRAEKAGHTGSLDPLATGLLIIVLGRGTKIQDLLMSEESCGLCVF

Foldseek 3Di:
DDDDPDLQADQDWDKDWDFDDAQAWLVNVQVVVCSVNSAPDKDWQDGDDSRDTATIIMTGHPRVVCSVVSNVDPPPRPPDD